Protein AF-A0A644V7U3-F1 (afdb_monomer_lite)

Organism: NCBI:txid1076179

Secondary structure (DSSP, 8-state):
---------PPPGGGS-HHHHHHHHHHTT--HHHHHHHSTTTS-HHHHHHHHHHTTSTTSHHHHHHHHHHHHHHHHHHHHHHHHHHHS-SSHHHHHTTSSSHHHHHHHHHHHHHHH------

Structure (mmCIF, N/CA/C/O backbone):
data_AF-A0A644V7U3-F1
#
_entry.id   AF-A0A644V7U3-F1
#
loop_
_atom_site.group_PDB
_atom_site.id
_atom_site.type_symbol
_atom_site.label_atom_id
_atom_site.label_alt_id
_atom_site.label_comp_id
_atom_site.label_asym_id
_atom_site.label_entity_id
_atom_site.label_seq_id
_atom_site.pdbx_PDB_ins_code
_atom_site.Cartn_x
_atom_site.Cartn_y
_atom_site.Cartn_z
_atom_site.occupancy
_atom_site.B_iso_or_equiv
_atom_site.auth_seq_id
_atom_site.auth_comp_id
_atom_site.auth_asym_id
_atom_site.auth_atom_id
_atom_site.pdbx_PDB_model_num
ATOM 1 N N . MET A 1 1 ? 19.264 -26.602 -20.332 1.00 36.19 1 MET A N 1
ATOM 2 C CA . MET A 1 1 ? 19.501 -25.534 -19.342 1.00 36.19 1 MET A CA 1
ATOM 3 C C . MET A 1 1 ? 18.126 -25.050 -18.925 1.00 36.19 1 MET A C 1
ATOM 5 O O . MET A 1 1 ? 17.509 -24.279 -19.646 1.00 36.19 1 MET A O 1
ATOM 9 N N . GLU A 1 2 ? 17.575 -25.664 -17.883 1.00 31.94 2 GLU A N 1
ATOM 10 C CA . GLU A 1 2 ? 16.224 -25.365 -17.409 1.00 31.94 2 GLU A CA 1
ATOM 11 C C . GLU A 1 2 ? 16.268 -24.045 -16.646 1.00 31.94 2 GLU A C 1
ATOM 13 O O . GLU A 1 2 ? 16.976 -23.911 -15.649 1.00 31.94 2 GLU A O 1
ATOM 18 N N . ILE A 1 3 ? 15.554 -23.046 -17.159 1.00 37.81 3 ILE A N 1
ATOM 19 C CA . ILE A 1 3 ? 15.344 -21.784 -16.461 1.00 37.81 3 ILE A CA 1
ATOM 20 C C . ILE A 1 3 ? 14.361 -22.105 -15.337 1.00 37.81 3 ILE A C 1
ATOM 22 O O . ILE A 1 3 ? 13.157 -22.217 -15.568 1.00 37.81 3 ILE A O 1
ATOM 26 N N . GLN A 1 4 ? 14.889 -22.320 -14.133 1.00 34.06 4 GLN A N 1
ATOM 27 C CA . GLN A 1 4 ? 14.091 -22.381 -12.918 1.00 34.06 4 GLN A CA 1
ATOM 28 C C . GLN A 1 4 ? 13.365 -21.041 -12.792 1.00 34.06 4 GLN A C 1
ATOM 30 O O . GLN A 1 4 ? 13.962 -20.028 -12.434 1.00 34.06 4 GLN A O 1
ATOM 35 N N . LYS A 1 5 ? 12.073 -21.022 -13.137 1.00 37.03 5 LYS A N 1
ATOM 36 C CA . LYS A 1 5 ? 11.163 -19.981 -12.668 1.00 37.03 5 LYS A CA 1
ATOM 37 C C . LYS A 1 5 ? 11.139 -20.119 -11.153 1.00 37.03 5 LYS A C 1
ATOM 39 O O . LYS A 1 5 ? 10.459 -20.993 -10.621 1.00 37.03 5 LYS A O 1
ATOM 44 N N . THR A 1 6 ? 11.913 -19.291 -10.466 1.00 35.09 6 THR A N 1
ATOM 45 C CA . THR A 1 6 ? 11.686 -18.988 -9.060 1.00 35.09 6 THR A CA 1
ATOM 46 C C . THR A 1 6 ? 10.309 -18.340 -8.980 1.00 35.09 6 THR A C 1
ATOM 48 O O . THR A 1 6 ? 10.169 -17.126 -9.084 1.00 35.09 6 THR A O 1
ATOM 51 N N . ASN A 1 7 ? 9.269 -19.170 -8.872 1.00 41.28 7 ASN A N 1
ATOM 52 C CA . ASN A 1 7 ? 8.024 -18.768 -8.242 1.00 41.28 7 ASN A CA 1
ATOM 53 C C . ASN A 1 7 ? 8.402 -18.484 -6.788 1.00 41.28 7 ASN A C 1
ATOM 55 O O . ASN A 1 7 ? 8.321 -19.370 -5.939 1.00 41.28 7 ASN A O 1
ATOM 59 N N . GLU A 1 8 ? 8.915 -17.282 -6.523 1.00 41.81 8 GLU A N 1
ATOM 60 C CA . GLU A 1 8 ? 8.894 -16.733 -5.177 1.00 41.81 8 GLU A CA 1
ATOM 61 C C . GLU A 1 8 ? 7.437 -16.834 -4.736 1.00 41.81 8 GLU A C 1
ATOM 63 O O . GLU A 1 8 ? 6.549 -16.264 -5.372 1.00 41.81 8 GLU A O 1
ATOM 68 N N . ALA A 1 9 ? 7.181 -17.699 -3.754 1.00 43.56 9 ALA A N 1
ATOM 69 C CA . ALA A 1 9 ? 5.849 -17.924 -3.231 1.00 43.56 9 ALA A CA 1
ATOM 70 C C . ALA A 1 9 ? 5.335 -16.571 -2.743 1.00 43.56 9 ALA A C 1
ATOM 72 O O . ALA A 1 9 ? 5.819 -16.040 -1.745 1.00 43.56 9 ALA A O 1
ATOM 73 N N . VAL A 1 10 ? 4.417 -15.980 -3.508 1.00 50.22 10 VAL A N 1
ATOM 74 C CA . VAL A 1 10 ? 3.772 -14.728 -3.130 1.00 50.22 10 VAL A CA 1
ATOM 75 C C . VAL A 1 10 ? 3.080 -15.010 -1.797 1.00 50.22 10 VAL A C 1
ATOM 77 O O . VAL A 1 10 ? 2.297 -15.963 -1.740 1.00 50.22 10 VAL A O 1
ATOM 80 N N . PRO A 1 11 ? 3.393 -14.259 -0.726 1.00 53.59 11 PRO A N 1
ATOM 81 C CA . PRO A 1 11 ? 2.816 -14.516 0.582 1.00 53.59 11 PRO A CA 1
ATOM 82 C C . PRO A 1 11 ? 1.296 -14.496 0.469 1.00 53.59 11 PRO A C 1
ATOM 84 O O . PRO A 1 11 ? 0.721 -13.584 -0.134 1.00 53.59 11 PRO A O 1
ATOM 87 N N . ASN A 1 12 ? 0.641 -15.516 1.018 1.00 67.75 12 ASN A N 1
ATOM 88 C CA . ASN A 1 12 ? -0.808 -15.520 1.082 1.00 67.75 12 ASN A CA 1
ATOM 89 C C . ASN A 1 12 ? -1.229 -14.323 1.934 1.00 67.75 12 ASN A C 1
ATOM 91 O O . ASN A 1 12 ? -0.748 -14.167 3.056 1.00 67.75 12 ASN A O 1
ATOM 95 N N . ILE A 1 13 ? -2.134 -13.487 1.422 1.00 70.88 13 ILE A N 1
ATOM 96 C CA . ILE A 1 13 ? -2.617 -12.302 2.137 1.00 70.88 13 ILE A CA 1
ATOM 97 C C . ILE A 1 13 ? -3.017 -12.671 3.556 1.00 70.88 13 ILE A C 1
ATOM 99 O O . ILE A 1 13 ? -2.668 -11.927 4.462 1.00 70.88 13 ILE A O 1
ATOM 103 N N . SER A 1 14 ? -3.658 -13.829 3.782 1.00 74.88 14 SER A N 1
ATOM 104 C CA . SER A 1 14 ? -4.068 -14.306 5.114 1.00 74.88 14 SER A CA 1
ATOM 105 C C . SER A 1 14 ? -2.942 -14.423 6.146 1.00 74.88 14 SER A C 1
ATOM 107 O O . SER A 1 14 ? -3.232 -14.421 7.336 1.00 74.88 14 SER A O 1
ATOM 109 N N . GLU A 1 15 ? -1.692 -14.531 5.707 1.00 84.19 15 GLU A N 1
ATOM 110 C CA . GLU A 1 15 ? -0.500 -14.661 6.553 1.00 84.19 15 GLU A CA 1
ATOM 111 C C . GLU A 1 15 ? 0.228 -13.323 6.748 1.00 84.19 15 GLU A C 1
ATOM 113 O O . GLU A 1 15 ? 1.044 -13.193 7.656 1.0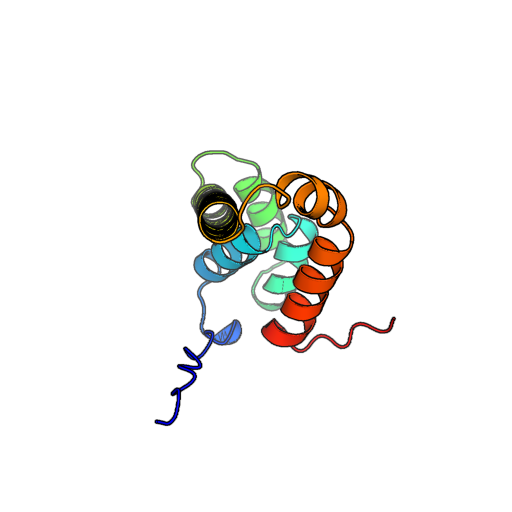0 84.19 15 GLU A O 1
ATOM 118 N N . MET A 1 16 ? -0.093 -12.321 5.925 1.00 87.88 16 MET A N 1
ATOM 119 C CA . MET A 1 16 ? 0.474 -10.978 5.994 1.00 87.88 16 MET A CA 1
ATOM 120 C C . MET A 1 16 ? -0.223 -10.144 7.068 1.00 87.88 16 MET A C 1
ATOM 122 O O . MET A 1 16 ? -1.454 -10.163 7.203 1.00 87.88 16 MET A O 1
ATOM 126 N N . THR A 1 17 ? 0.561 -9.343 7.779 1.00 93.88 17 THR A N 1
ATOM 127 C CA . THR A 1 17 ? 0.055 -8.272 8.638 1.00 93.88 17 THR A CA 1
ATOM 128 C C . THR A 1 17 ? -0.668 -7.210 7.812 1.00 93.88 17 THR A C 1
ATOM 130 O O . THR A 1 17 ? -0.442 -7.062 6.610 1.00 93.88 17 THR A O 1
ATOM 133 N N . ASP A 1 18 ? -1.533 -6.426 8.451 1.00 94.38 18 ASP A N 1
ATOM 134 C CA . ASP A 1 18 ? -2.298 -5.402 7.735 1.00 94.38 18 ASP A CA 1
ATOM 135 C C . ASP A 1 18 ? -1.390 -4.340 7.091 1.00 94.38 18 ASP A C 1
ATOM 137 O O . ASP A 1 18 ? -1.684 -3.887 5.988 1.00 94.38 18 ASP A O 1
ATOM 141 N N . LEU A 1 19 ? -0.246 -4.008 7.705 1.00 96.50 19 LEU A N 1
ATOM 142 C CA . LEU A 1 19 ? 0.742 -3.089 7.123 1.00 96.50 19 LEU A CA 1
ATOM 143 C C . LEU A 1 19 ? 1.418 -3.662 5.872 1.00 96.50 19 LEU A C 1
ATOM 145 O O . LEU A 1 19 ? 1.561 -2.948 4.884 1.00 96.50 19 LEU A O 1
ATOM 149 N N . GLU A 1 20 ? 1.777 -4.945 5.873 1.00 94.69 20 GLU A N 1
ATOM 150 C CA . GLU A 1 20 ? 2.346 -5.599 4.686 1.00 94.69 20 GLU A CA 1
ATOM 151 C C . GLU A 1 20 ? 1.319 -5.665 3.547 1.00 94.69 20 GLU A C 1
ATOM 153 O O . GLU A 1 20 ? 1.658 -5.465 2.378 1.00 94.69 20 GLU A O 1
ATOM 158 N N . VAL A 1 21 ? 0.041 -5.899 3.874 1.00 93.50 21 VAL A N 1
ATOM 159 C CA . VAL A 1 21 ? -1.049 -5.841 2.889 1.00 93.50 21 VAL A CA 1
ATOM 160 C C . VAL A 1 21 ? -1.194 -4.426 2.326 1.00 93.50 21 VAL A C 1
ATOM 162 O O . VAL A 1 21 ? -1.366 -4.268 1.117 1.00 93.50 21 VAL A O 1
ATOM 165 N N . ILE A 1 22 ? -1.104 -3.395 3.169 1.00 96.56 22 ILE A N 1
ATO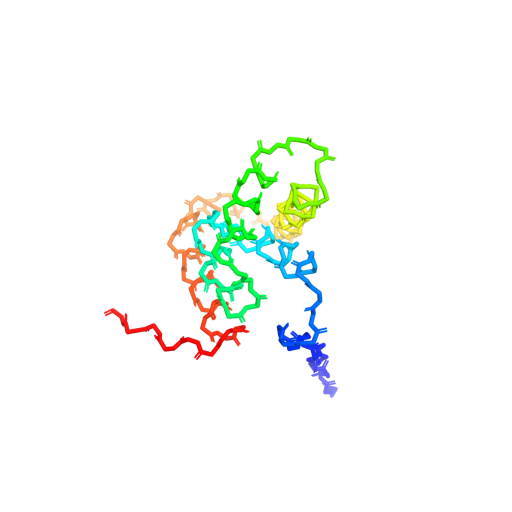M 166 C CA . ILE A 1 22 ? -1.173 -1.990 2.751 1.00 96.56 22 ILE A CA 1
ATOM 167 C C . ILE A 1 22 ? 0.012 -1.618 1.846 1.00 96.56 22 ILE A C 1
ATOM 169 O O . ILE A 1 22 ? -0.208 -0.994 0.808 1.00 96.56 22 ILE A O 1
ATOM 173 N N . GLU A 1 23 ? 1.238 -2.047 2.162 1.00 96.00 23 GLU A N 1
ATOM 174 C CA . GLU A 1 23 ? 2.404 -1.841 1.287 1.00 96.00 23 GLU A CA 1
ATOM 175 C C . GLU A 1 23 ? 2.202 -2.521 -0.074 1.00 96.00 23 GLU A C 1
ATOM 177 O O . GLU A 1 23 ? 2.393 -1.904 -1.127 1.00 96.00 23 GLU A O 1
ATOM 182 N N . ALA A 1 24 ? 1.740 -3.776 -0.081 1.00 91.06 24 ALA A N 1
ATOM 183 C CA . ALA A 1 24 ? 1.428 -4.491 -1.316 1.00 91.06 24 ALA A CA 1
ATOM 184 C C . ALA A 1 24 ? 0.335 -3.779 -2.136 1.00 91.06 24 ALA A C 1
ATOM 186 O O . ALA A 1 24 ? 0.424 -3.717 -3.365 1.00 91.06 24 ALA A O 1
ATOM 187 N N . CYS A 1 25 ? -0.665 -3.195 -1.472 1.00 93.69 25 CYS A N 1
ATOM 188 C CA . CYS A 1 25 ? -1.679 -2.361 -2.115 1.00 93.69 25 CYS A CA 1
ATOM 189 C C . CYS A 1 25 ? -1.087 -1.077 -2.710 1.00 93.69 25 CYS A C 1
ATOM 191 O O . CYS A 1 25 ? -1.488 -0.687 -3.806 1.00 93.69 25 CYS A O 1
ATOM 193 N N . GLY A 1 26 ? -0.117 -0.456 -2.031 1.00 94.31 26 GLY A N 1
ATOM 194 C CA . GLY A 1 26 ? 0.653 0.680 -2.541 1.00 94.31 26 GLY A CA 1
ATOM 195 C C . GLY A 1 26 ? 1.371 0.343 -3.844 1.00 94.31 26 GLY A C 1
ATOM 196 O O . GLY A 1 26 ? 1.209 1.047 -4.842 1.00 94.31 26 GLY A O 1
ATOM 197 N N . ARG A 1 27 ? 2.059 -0.807 -3.889 1.00 92.38 27 ARG A N 1
ATOM 198 C CA . ARG A 1 27 ? 2.726 -1.301 -5.111 1.00 92.38 27 ARG A CA 1
ATOM 199 C C . ARG A 1 27 ? 1.758 -1.498 -6.278 1.00 92.38 27 ARG A C 1
ATOM 201 O O . ARG A 1 27 ? 2.115 -1.280 -7.433 1.00 92.38 27 ARG A O 1
ATOM 208 N N . LEU A 1 28 ? 0.530 -1.918 -5.981 1.00 88.31 28 LEU A N 1
ATOM 209 C CA . LEU A 1 28 ? -0.531 -2.129 -6.969 1.00 88.31 28 LEU A CA 1
ATOM 210 C C . LEU A 1 28 ? -1.377 -0.875 -7.239 1.00 88.31 28 LEU A C 1
ATOM 212 O O . LEU A 1 28 ? -2.284 -0.925 -8.070 1.00 88.31 28 LEU A O 1
ATOM 216 N N . LYS A 1 29 ? -1.077 0.243 -6.567 1.00 90.88 29 LYS A N 1
ATOM 217 C CA . LYS A 1 29 ? -1.776 1.531 -6.682 1.00 90.88 29 LYS A CA 1
ATOM 218 C C . LYS A 1 29 ? -3.277 1.438 -6.403 1.00 90.88 29 LYS A C 1
ATOM 220 O O . LYS A 1 29 ? -4.088 2.071 -7.081 1.00 90.88 29 LYS A O 1
ATOM 225 N N . PHE A 1 30 ? -3.658 0.625 -5.422 1.00 91.12 30 PHE A N 1
ATOM 226 C CA . PHE A 1 30 ? -5.057 0.509 -5.018 1.00 91.12 30 PHE A CA 1
ATOM 227 C C . PHE A 1 30 ? -5.546 1.789 -4.350 1.00 91.12 30 PHE A C 1
ATOM 229 O O . PHE A 1 30 ? -4.859 2.407 -3.544 1.00 91.12 30 PHE A O 1
ATOM 236 N N . SER A 1 31 ? -6.795 2.146 -4.626 1.00 94.12 31 SER A N 1
ATOM 237 C CA . SER A 1 31 ? -7.491 3.197 -3.889 1.00 94.12 31 SER A CA 1
ATOM 238 C C . SER A 1 31 ? -7.731 2.796 -2.430 1.00 94.12 31 SER A C 1
ATOM 240 O O . SER A 1 31 ? -7.890 1.617 -2.109 1.00 94.12 31 SER A O 1
ATOM 242 N N . ILE A 1 32 ? -7.886 3.787 -1.547 1.00 93.62 32 ILE A N 1
ATOM 243 C CA . ILE A 1 32 ? -8.238 3.567 -0.131 1.00 93.62 32 ILE A CA 1
ATOM 244 C C . ILE A 1 32 ? -9.485 2.676 0.008 1.00 93.62 32 ILE A C 1
ATOM 246 O O . ILE A 1 32 ? -9.526 1.791 0.859 1.00 93.62 32 ILE A O 1
ATOM 250 N N . SER A 1 33 ? -10.490 2.855 -0.855 1.00 92.31 33 SER A N 1
ATOM 251 C CA . SER A 1 33 ? -11.700 2.024 -0.856 1.00 92.31 33 SER A CA 1
ATOM 252 C C . SER A 1 33 ? -11.404 0.551 -1.147 1.00 92.31 33 SER A C 1
ATOM 254 O O . SER A 1 33 ? -11.978 -0.320 -0.495 1.00 92.31 33 SER A O 1
ATOM 256 N N . GLN A 1 34 ? -10.497 0.262 -2.085 1.00 92.75 34 GLN A N 1
ATOM 257 C CA . GLN A 1 34 ? -10.066 -1.106 -2.393 1.00 92.75 34 GLN A CA 1
ATOM 258 C C . GLN A 1 34 ? -9.279 -1.720 -1.229 1.00 92.75 34 GLN A C 1
ATOM 260 O O . GLN A 1 34 ? -9.529 -2.870 -0.880 1.00 92.75 34 GLN A O 1
ATOM 265 N N . ILE A 1 35 ? -8.408 -0.945 -0.574 1.00 93.75 35 ILE A N 1
ATOM 266 C CA . ILE A 1 35 ? -7.652 -1.389 0.610 1.00 93.75 35 ILE A CA 1
ATOM 267 C C . ILE A 1 35 ? -8.608 -1.779 1.745 1.00 93.75 35 ILE A C 1
ATOM 269 O O . ILE A 1 35 ? -8.518 -2.872 2.305 1.00 93.75 35 ILE A O 1
ATOM 273 N N . VAL A 1 36 ? -9.591 -0.926 2.046 1.00 92.88 36 VAL A N 1
ATOM 274 C CA . VAL A 1 36 ? -10.604 -1.205 3.079 1.00 92.88 36 VAL A CA 1
ATOM 275 C C . VAL A 1 36 ? -11.457 -2.421 2.710 1.00 92.88 36 VAL A C 1
ATOM 277 O O . VAL A 1 36 ? -11.784 -3.234 3.577 1.00 92.88 36 VAL A O 1
ATOM 280 N N . ALA A 1 37 ? -11.818 -2.572 1.432 1.00 89.94 37 ALA A N 1
ATOM 281 C CA . ALA A 1 37 ? -12.583 -3.720 0.952 1.00 89.94 37 ALA A CA 1
ATOM 282 C C . ALA A 1 37 ? -11.797 -5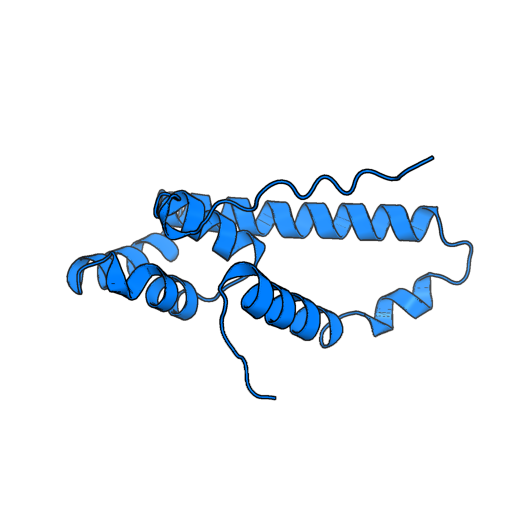.036 1.047 1.00 89.94 37 ALA A C 1
ATOM 284 O O . ALA A 1 37 ? -12.405 -6.083 1.289 1.00 89.94 37 ALA A O 1
ATOM 285 N N . LEU A 1 38 ? -10.474 -4.982 0.882 1.00 88.25 38 LEU A N 1
ATOM 286 C CA . LEU A 1 38 ? -9.573 -6.122 1.007 1.00 88.25 38 LEU A CA 1
ATOM 287 C C . LEU A 1 38 ? -9.407 -6.550 2.473 1.00 88.25 38 LEU A C 1
ATOM 289 O O . LEU A 1 38 ? -9.513 -7.731 2.794 1.00 88.25 38 LEU A O 1
ATOM 293 N N . LEU A 1 39 ? -9.253 -5.587 3.383 1.00 90.38 39 LEU A N 1
ATOM 294 C CA . LEU A 1 39 ? -9.111 -5.830 4.825 1.00 90.38 39 LEU A CA 1
ATOM 295 C C . LEU A 1 39 ? -10.460 -5.992 5.554 1.00 90.38 39 LEU A C 1
ATOM 297 O O . LEU A 1 39 ? -10.518 -6.086 6.782 1.00 90.38 39 LEU A O 1
ATOM 301 N N . ARG A 1 40 ? -11.582 -6.057 4.821 1.00 87.25 40 ARG A N 1
ATOM 302 C CA . ARG A 1 40 ? -12.935 -5.918 5.391 1.00 87.25 40 ARG A CA 1
ATOM 303 C C . ARG A 1 40 ? -13.311 -6.949 6.454 1.00 87.25 40 ARG A C 1
ATOM 305 O O . ARG A 1 40 ? -14.159 -6.640 7.289 1.00 87.25 40 ARG A O 1
ATOM 312 N N . TYR A 1 41 ? -12.736 -8.149 6.394 1.00 89.81 41 TYR A N 1
ATOM 313 C CA . TYR A 1 41 ? -13.017 -9.236 7.339 1.00 89.81 41 TYR A CA 1
ATOM 314 C C . TYR A 1 41 ? -12.060 -9.260 8.536 1.00 89.81 41 TYR A C 1
ATOM 316 O O . TYR A 1 41 ? -12.308 -9.998 9.481 1.00 89.81 41 TYR A O 1
ATOM 324 N N . ARG A 1 42 ? -10.991 -8.456 8.505 1.00 89.75 42 ARG A N 1
ATOM 325 C CA . ARG A 1 42 ? -10.006 -8.351 9.593 1.00 89.75 42 ARG A CA 1
ATOM 326 C C . ARG A 1 42 ? -10.324 -7.237 10.574 1.00 89.75 42 ARG A C 1
ATOM 328 O O . ARG A 1 42 ? -9.935 -7.298 11.730 1.00 89.75 42 ARG A O 1
ATOM 335 N N . LEU A 1 43 ? -11.029 -6.223 10.085 1.00 89.69 43 LEU A N 1
ATOM 336 C CA . LEU A 1 43 ? -11.228 -4.964 10.782 1.00 89.69 43 LEU A CA 1
ATOM 337 C C . LEU A 1 43 ? -12.673 -4.814 11.243 1.00 89.69 43 LEU A C 1
ATOM 339 O O . LEU A 1 43 ? -13.620 -5.139 10.513 1.00 89.69 43 LEU A O 1
ATOM 343 N N . THR A 1 44 ? -12.856 -4.241 12.430 1.00 94.31 44 THR A N 1
ATOM 344 C CA . THR A 1 44 ? -14.177 -3.781 12.861 1.00 94.31 44 THR A CA 1
ATOM 345 C C . THR A 1 44 ? -14.613 -2.558 12.045 1.00 94.31 44 THR A C 1
ATOM 347 O O . THR A 1 44 ? -13.847 -1.980 11.273 1.00 94.31 44 THR A O 1
ATOM 350 N N . VAL A 1 45 ? -15.871 -2.130 12.192 1.00 91.88 45 VAL A N 1
ATOM 351 C CA . VAL A 1 45 ? -16.353 -0.898 11.538 1.00 91.88 45 VAL A CA 1
ATOM 352 C C . VAL A 1 45 ? -15.553 0.327 11.995 1.00 91.88 45 VAL A C 1
ATOM 354 O O . VAL A 1 45 ? -15.231 1.185 11.176 1.00 91.88 45 VAL A O 1
ATOM 357 N N . GLN A 1 46 ? -15.202 0.397 13.281 1.00 94.38 46 GLN A N 1
ATOM 358 C CA . GLN A 1 46 ? -14.410 1.499 13.823 1.00 94.38 46 GLN A CA 1
ATOM 359 C C . GLN A 1 46 ? -12.984 1.490 13.259 1.00 94.38 46 GLN A C 1
ATOM 361 O O . GLN A 1 46 ? -12.512 2.530 12.804 1.00 94.38 46 GLN A O 1
ATOM 366 N N . ASP A 1 47 ? -12.348 0.319 13.197 1.00 94.06 47 ASP A N 1
ATOM 367 C CA . ASP A 1 47 ? -10.984 0.187 12.670 1.00 94.06 47 ASP A CA 1
ATOM 368 C C . ASP A 1 47 ? -10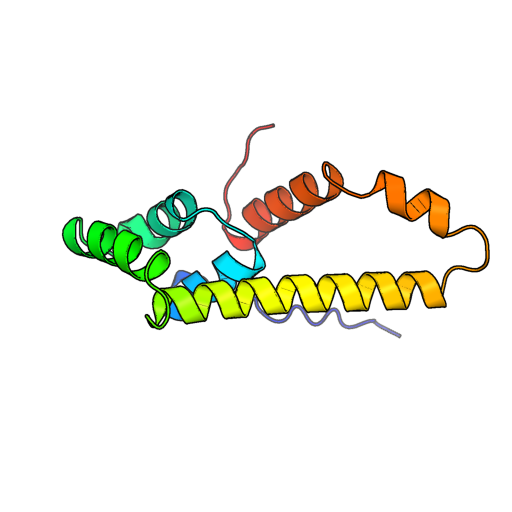.911 0.549 11.185 1.00 94.06 47 ASP A C 1
ATOM 370 O O . ASP A 1 47 ? -9.953 1.175 10.750 1.00 94.06 47 ASP A O 1
ATOM 374 N N . LYS A 1 48 ? -11.953 0.243 10.399 1.00 93.62 48 LYS A N 1
ATOM 375 C CA . LYS A 1 48 ? -12.037 0.668 8.989 1.00 93.62 48 LYS A CA 1
ATOM 376 C C . LYS A 1 48 ? -12.044 2.185 8.852 1.00 93.62 48 LYS A C 1
ATOM 378 O O . LYS A 1 48 ? -11.352 2.727 7.995 1.00 93.62 48 LYS A O 1
ATOM 383 N N . ASN A 1 49 ? -12.818 2.873 9.689 1.00 95.25 49 ASN A N 1
ATOM 384 C CA . ASN A 1 49 ? -12.858 4.333 9.674 1.00 95.25 49 ASN A CA 1
ATOM 385 C C . ASN A 1 49 ? -11.508 4.922 10.092 1.00 95.25 49 ASN A C 1
ATOM 387 O O . ASN A 1 49 ? -11.038 5.869 9.462 1.00 95.25 49 ASN A O 1
ATOM 391 N N . GLN A 1 50 ? -10.864 4.332 11.102 1.00 96.81 50 GLN A N 1
ATOM 392 C CA . GLN A 1 50 ? -9.540 4.761 11.538 1.00 96.81 50 GLN A CA 1
ATOM 393 C C . GLN A 1 50 ? -8.480 4.519 10.459 1.00 96.81 50 GLN A C 1
ATOM 395 O O . GLN A 1 50 ? -7.691 5.415 10.182 1.00 96.81 50 GLN A O 1
ATOM 400 N N . LEU A 1 51 ? -8.517 3.374 9.776 1.00 96.56 51 LEU A N 1
ATOM 401 C CA . LEU A 1 51 ? -7.632 3.066 8.654 1.00 96.56 51 LEU A CA 1
ATOM 402 C C . LEU A 1 51 ? -7.757 4.105 7.530 1.00 96.56 51 LEU A C 1
ATOM 404 O O . LEU A 1 51 ? -6.749 4.567 7.003 1.00 96.56 51 LEU A O 1
ATOM 408 N N . ILE A 1 52 ? -8.981 4.519 7.182 1.00 97.19 52 ILE A N 1
ATOM 409 C CA . ILE A 1 52 ? -9.208 5.566 6.169 1.00 97.19 52 ILE A CA 1
ATOM 410 C C . ILE A 1 52 ? -8.565 6.893 6.588 1.00 97.19 52 ILE A C 1
ATOM 412 O O . ILE A 1 52 ? -8.035 7.607 5.736 1.00 97.19 52 ILE A O 1
ATOM 416 N N . ILE A 1 53 ? -8.639 7.242 7.875 1.00 97.81 53 ILE A N 1
ATOM 417 C CA . ILE A 1 53 ? -8.007 8.449 8.419 1.00 97.81 53 ILE A CA 1
ATOM 418 C C . ILE A 1 53 ?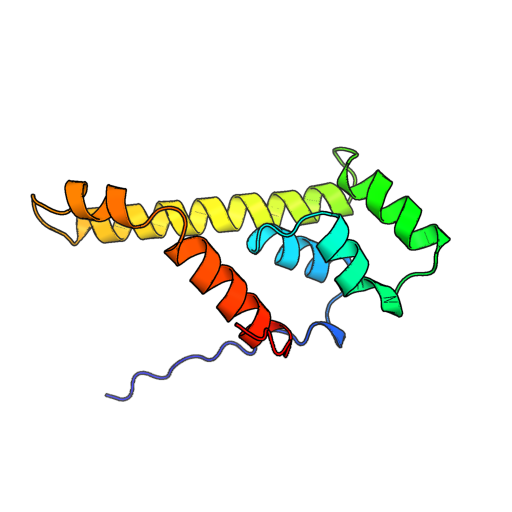 -6.485 8.310 8.357 1.00 97.81 53 ILE A C 1
ATOM 420 O O . ILE A 1 53 ? -5.817 9.218 7.859 1.00 97.81 53 ILE A O 1
ATOM 424 N N . ASN A 1 54 ? -5.945 7.175 8.801 1.00 98.12 54 ASN A N 1
ATOM 425 C CA . ASN A 1 54 ? -4.508 6.927 8.846 1.00 98.12 54 ASN A CA 1
ATOM 426 C C . ASN A 1 54 ? -3.902 6.976 7.436 1.00 98.12 54 ASN A C 1
ATOM 428 O O . ASN A 1 54 ? -3.009 7.777 7.197 1.00 98.12 54 ASN A O 1
ATOM 432 N N . LEU A 1 55 ? -4.485 6.284 6.451 1.00 97.69 55 LEU A N 1
ATOM 433 C CA . LEU A 1 55 ? -4.028 6.304 5.049 1.00 97.69 55 LEU A CA 1
ATOM 434 C C . LEU A 1 55 ? -4.033 7.696 4.390 1.00 97.69 55 LEU A C 1
ATOM 436 O O . LEU A 1 55 ? -3.435 7.874 3.335 1.00 97.69 55 LEU A O 1
ATOM 440 N N . LYS A 1 56 ? -4.721 8.685 4.972 1.00 97.12 56 LYS A N 1
ATOM 441 C CA . LYS A 1 56 ? -4.725 10.082 4.502 1.00 97.12 56 LYS A CA 1
ATOM 442 C C . LYS A 1 56 ? -3.851 11.008 5.341 1.00 97.12 56 LYS A C 1
ATOM 444 O O . LYS A 1 56 ? -3.702 12.175 4.988 1.00 97.12 56 LYS A O 1
ATOM 449 N N . THR A 1 57 ? -3.331 10.520 6.461 1.00 97.50 57 THR A N 1
ATOM 450 C CA . THR A 1 57 ? -2.569 11.306 7.424 1.00 97.50 57 THR A CA 1
ATOM 451 C C . THR A 1 57 ? -1.089 10.962 7.273 1.00 97.50 57 THR A C 1
ATOM 453 O O . THR A 1 57 ? -0.700 9.838 7.607 1.00 97.50 57 THR A O 1
ATOM 456 N N . PRO A 1 58 ? -0.255 11.906 6.794 1.00 96.94 58 PRO A N 1
ATOM 457 C CA . PRO A 1 58 ? 1.182 11.695 6.676 1.00 96.94 58 PRO A CA 1
ATOM 458 C C . PRO A 1 58 ? 1.818 11.249 7.993 1.00 96.94 58 PRO A C 1
ATOM 460 O O . PRO A 1 58 ? 1.344 11.615 9.072 1.00 96.94 58 PRO A O 1
ATOM 463 N N . CYS A 1 59 ? 2.909 10.489 7.898 1.00 94.12 59 CYS A N 1
ATOM 464 C CA . CYS A 1 59 ? 3.667 9.959 9.033 1.00 94.12 59 CYS A CA 1
ATOM 465 C C . CYS A 1 59 ? 2.917 8.944 9.918 1.00 94.12 59 CYS A C 1
ATOM 467 O O . CYS A 1 59 ? 3.426 8.571 10.978 1.00 94.12 59 CYS A O 1
ATOM 469 N N . THR A 1 60 ? 1.724 8.484 9.528 1.00 98.06 60 THR A N 1
ATOM 470 C CA . THR A 1 60 ? 1.119 7.290 10.140 1.00 98.06 60 THR A CA 1
ATOM 471 C C . THR A 1 60 ? 1.724 6.027 9.536 1.00 98.06 60 THR A C 1
ATOM 473 O O . THR A 1 60 ? 2.189 6.039 8.397 1.00 98.06 60 THR A O 1
ATOM 476 N N . ALA A 1 61 ? 1.712 4.919 10.279 1.00 98.12 61 ALA A N 1
ATOM 477 C CA . ALA A 1 61 ? 2.309 3.669 9.811 1.00 98.12 61 ALA A CA 1
ATOM 478 C C . ALA A 1 61 ? 1.657 3.169 8.509 1.00 98.12 61 ALA A C 1
ATOM 480 O O . ALA A 1 61 ? 2.343 2.694 7.610 1.00 98.12 61 ALA A O 1
ATOM 481 N N . GLU A 1 62 ? 0.339 3.317 8.389 1.00 98.12 62 GLU A N 1
ATOM 482 C CA . GLU A 1 62 ? -0.437 2.909 7.222 1.00 98.12 62 GLU A CA 1
ATOM 483 C C . GLU A 1 62 ? -0.154 3.794 6.007 1.00 98.12 62 GLU A C 1
ATOM 485 O O . GLU A 1 62 ? -0.024 3.280 4.897 1.00 98.12 62 GLU A O 1
ATOM 490 N N . TYR A 1 63 ? -0.019 5.109 6.208 1.00 98.31 63 TYR A N 1
ATOM 491 C CA . TYR A 1 63 ? 0.397 6.026 5.148 1.00 98.31 63 TYR A CA 1
ATOM 492 C C . TYR A 1 63 ? 1.800 5.680 4.637 1.00 98.31 63 TYR A C 1
ATOM 494 O O . TYR A 1 63 ? 1.988 5.492 3.438 1.00 98.31 63 TYR A O 1
ATOM 502 N N . GLU A 1 64 ? 2.774 5.536 5.542 1.00 98.31 64 GLU A N 1
ATOM 503 C CA . GLU A 1 64 ? 4.166 5.242 5.179 1.00 98.31 64 GLU A CA 1
ATOM 504 C C . GLU A 1 64 ? 4.299 3.887 4.475 1.00 98.31 64 GLU A C 1
ATOM 506 O O . GLU A 1 64 ? 5.030 3.774 3.490 1.00 98.31 64 GLU A O 1
ATOM 511 N N . ALA A 1 65 ? 3.563 2.865 4.926 1.00 98.06 65 ALA A N 1
ATOM 512 C CA . ALA A 1 65 ? 3.531 1.562 4.266 1.00 98.06 65 ALA A CA 1
ATOM 513 C C . ALA A 1 65 ? 2.999 1.676 2.828 1.00 98.06 65 ALA A C 1
ATOM 515 O O . ALA A 1 65 ? 3.623 1.172 1.892 1.00 98.06 65 ALA A O 1
ATOM 516 N N . TYR A 1 66 ? 1.880 2.381 2.632 1.00 97.94 66 TYR A N 1
ATOM 517 C CA . TYR A 1 66 ? 1.297 2.576 1.305 1.00 97.94 66 TYR A CA 1
ATOM 518 C C . TYR A 1 66 ? 2.252 3.336 0.371 1.00 97.94 66 TYR A C 1
ATOM 520 O O . TYR A 1 66 ? 2.534 2.870 -0.736 1.00 97.94 66 TYR A O 1
ATOM 528 N N . GLU A 1 67 ? 2.790 4.471 0.821 1.00 97.50 67 GLU A N 1
ATOM 529 C CA . GLU A 1 67 ? 3.694 5.303 0.019 1.00 97.50 67 GLU A CA 1
ATOM 530 C C . GLU A 1 67 ? 5.008 4.581 -0.298 1.00 97.50 67 GLU A C 1
ATOM 532 O O . GLU A 1 67 ? 5.502 4.665 -1.423 1.00 97.50 67 GLU A O 1
ATOM 537 N N . THR A 1 68 ? 5.542 3.797 0.644 1.00 96.38 68 THR A N 1
ATOM 538 C CA . THR A 1 68 ? 6.728 2.959 0.411 1.00 96.38 68 THR A CA 1
ATOM 539 C C . THR A 1 68 ? 6.492 2.001 -0.753 1.00 96.38 68 THR A C 1
ATOM 541 O O . THR A 1 68 ? 7.291 1.961 -1.693 1.00 96.38 68 THR A O 1
ATOM 544 N N . GLY A 1 69 ? 5.371 1.274 -0.736 1.00 93.44 69 GLY A N 1
ATOM 545 C CA . GLY A 1 69 ? 5.010 0.373 -1.826 1.00 93.44 69 GLY A CA 1
ATOM 546 C C . GLY A 1 69 ? 4.801 1.111 -3.151 1.00 93.44 69 GLY A C 1
ATOM 547 O O . GLY A 1 69 ? 5.276 0.665 -4.198 1.00 93.44 69 GLY A O 1
ATOM 548 N N . TYR A 1 70 ? 4.137 2.267 -3.117 1.00 93.19 70 TYR A N 1
ATOM 549 C CA . TYR A 1 70 ? 3.887 3.085 -4.302 1.00 93.19 70 TYR A CA 1
ATOM 550 C C . TYR A 1 70 ? 5.193 3.544 -4.973 1.00 93.19 70 TYR A C 1
ATOM 552 O O . TYR A 1 70 ? 5.383 3.355 -6.178 1.00 93.19 70 TYR A O 1
ATOM 560 N N . VAL A 1 71 ? 6.123 4.096 -4.188 1.00 92.94 71 VAL A N 1
ATOM 561 C CA . VAL A 1 71 ? 7.424 4.583 -4.670 1.00 92.94 71 VAL A CA 1
ATOM 562 C C . VAL A 1 71 ? 8.283 3.439 -5.205 1.00 92.94 71 VAL A C 1
ATOM 564 O O . VAL A 1 71 ? 8.916 3.589 -6.251 1.00 92.94 71 VAL A O 1
ATOM 567 N N . GLN A 1 72 ? 8.292 2.283 -4.535 1.00 89.62 72 GLN A N 1
ATOM 568 C CA . GLN A 1 72 ? 9.021 1.106 -5.012 1.00 89.62 72 GLN A CA 1
ATOM 569 C C . GLN A 1 72 ? 8.517 0.640 -6.381 1.00 89.62 72 GLN A C 1
ATOM 571 O O . GLN A 1 72 ? 9.330 0.404 -7.274 1.00 89.62 72 GLN A O 1
ATOM 576 N N . ALA A 1 73 ? 7.198 0.574 -6.581 1.00 83.25 73 ALA A N 1
ATOM 577 C CA . ALA A 1 73 ? 6.625 0.193 -7.870 1.00 83.25 73 ALA A CA 1
ATOM 578 C C . ALA A 1 73 ? 6.974 1.192 -8.986 1.00 83.25 73 ALA A C 1
ATOM 580 O O . ALA A 1 73 ? 7.306 0.786 -10.103 1.00 83.25 73 ALA A O 1
ATOM 581 N N . ASP A 1 74 ? 6.953 2.497 -8.695 1.00 85.75 74 ASP A N 1
ATOM 582 C CA . ASP A 1 74 ? 7.366 3.514 -9.667 1.00 85.75 74 ASP A CA 1
ATOM 583 C C . ASP A 1 74 ? 8.857 3.412 -10.007 1.00 85.75 74 ASP A C 1
ATOM 585 O O . ASP A 1 74 ? 9.231 3.499 -11.181 1.00 85.75 74 ASP A O 1
ATOM 589 N N . PHE A 1 75 ? 9.709 3.156 -9.015 1.00 82.75 75 PHE A N 1
ATOM 590 C CA . PHE A 1 75 ? 11.135 2.944 -9.239 1.00 82.75 75 PHE A CA 1
ATOM 591 C C . PHE A 1 75 ? 11.411 1.686 -10.077 1.00 82.75 75 PHE A C 1
ATOM 593 O O . PHE A 1 75 ? 12.184 1.735 -11.036 1.00 82.75 75 PHE A O 1
ATOM 600 N N . GLU A 1 76 ? 10.763 0.562 -9.761 1.00 82.50 76 GLU A N 1
ATOM 601 C CA . GLU A 1 76 ? 10.877 -0.695 -10.513 1.00 82.50 76 GLU A CA 1
ATOM 602 C C . GLU A 1 76 ? 10.437 -0.524 -11.971 1.00 82.50 76 GLU A C 1
ATOM 604 O O . GLU A 1 76 ? 11.102 -1.019 -12.892 1.00 82.50 76 GLU A O 1
ATOM 609 N N . LEU A 1 77 ? 9.363 0.236 -12.202 1.00 79.25 77 LEU A N 1
ATOM 610 C CA . LEU A 1 77 ? 8.916 0.568 -13.546 1.00 79.25 77 LEU A CA 1
ATOM 611 C C . LEU A 1 77 ? 9.944 1.433 -14.281 1.00 79.25 77 LEU A C 1
ATOM 613 O O . LEU A 1 77 ? 10.318 1.099 -15.404 1.00 79.25 77 LEU A O 1
ATOM 617 N N . GLN A 1 78 ? 10.425 2.518 -13.669 1.00 74.56 78 GLN A N 1
ATOM 618 C CA . GLN A 1 78 ? 11.427 3.392 -14.289 1.00 74.56 78 GLN A CA 1
ATOM 619 C C . GLN A 1 78 ? 12.706 2.628 -14.635 1.00 74.56 78 GLN A C 1
ATOM 621 O O . GLN A 1 78 ? 13.238 2.768 -15.737 1.00 74.56 78 GLN A O 1
ATOM 626 N N . ARG A 1 79 ? 13.167 1.762 -13.729 1.00 75.88 79 ARG A N 1
ATOM 627 C CA . ARG A 1 79 ? 14.313 0.880 -13.961 1.00 75.88 79 ARG A CA 1
ATOM 628 C C . ARG A 1 79 ? 14.069 -0.059 -15.142 1.00 75.88 79 ARG A C 1
ATOM 630 O O . ARG A 1 79 ? 14.965 -0.235 -15.967 1.00 75.88 79 ARG A O 1
ATOM 637 N N . SER A 1 80 ? 12.875 -0.640 -15.240 1.00 73.81 80 SER A N 1
ATOM 638 C CA . SER A 1 80 ? 12.501 -1.546 -16.332 1.00 73.81 80 SER A CA 1
ATOM 639 C C . SER A 1 80 ? 12.436 -0.824 -17.678 1.00 73.81 80 SER A C 1
ATOM 641 O O . SER A 1 80 ? 12.991 -1.312 -18.661 1.00 73.81 80 SER A O 1
ATOM 643 N N . LEU A 1 81 ? 11.835 0.368 -17.718 1.00 72.00 81 LEU A N 1
ATOM 644 C CA . LEU A 1 81 ? 11.789 1.217 -18.912 1.00 72.00 81 LEU A CA 1
ATOM 645 C C . LEU A 1 81 ? 13.195 1.638 -19.353 1.00 72.00 81 LEU A C 1
ATOM 647 O O . LEU A 1 81 ? 13.524 1.552 -20.535 1.00 72.00 81 LEU A O 1
ATOM 651 N N . HIS A 1 82 ? 14.053 2.030 -18.408 1.00 71.44 82 HIS A N 1
ATOM 652 C CA . HIS A 1 82 ? 15.444 2.375 -18.693 1.00 71.44 82 HIS A CA 1
ATOM 653 C C . HIS A 1 82 ? 16.222 1.177 -19.256 1.00 71.44 82 HIS A C 1
ATOM 655 O O . HIS A 1 82 ? 16.940 1.311 -20.245 1.00 71.44 82 HIS A O 1
ATOM 661 N N . ALA A 1 83 ? 16.059 -0.012 -18.668 1.00 71.19 83 ALA A N 1
ATOM 662 C CA . ALA A 1 83 ? 16.682 -1.231 -19.176 1.00 71.19 83 ALA A CA 1
ATOM 663 C C . ALA A 1 83 ? 16.228 -1.544 -20.612 1.00 71.19 83 ALA A C 1
ATOM 665 O O . ALA A 1 83 ? 17.067 -1.799 -21.474 1.00 71.19 83 ALA A O 1
ATOM 666 N N . GLN A 1 84 ? 14.925 -1.443 -20.893 1.00 68.06 84 GLN A N 1
ATOM 667 C CA . GLN A 1 84 ? 14.372 -1.664 -22.232 1.00 68.06 84 GLN A CA 1
ATOM 668 C C . GLN A 1 84 ? 14.908 -0.653 -23.255 1.00 68.06 84 GLN A C 1
ATOM 670 O O . GLN A 1 84 ? 15.330 -1.051 -24.343 1.00 68.06 84 GLN A O 1
ATOM 675 N N . ALA A 1 85 ? 14.976 0.631 -22.893 1.00 67.38 85 ALA A N 1
ATOM 676 C CA . ALA A 1 85 ? 15.526 1.685 -23.744 1.00 67.38 85 ALA A CA 1
ATOM 677 C C . ALA A 1 85 ? 17.014 1.469 -24.076 1.00 67.38 85 ALA A C 1
ATOM 679 O O . ALA A 1 85 ? 17.442 1.764 -25.189 1.00 67.38 85 ALA A O 1
ATOM 680 N N . MET A 1 86 ? 17.792 0.910 -23.143 1.00 65.44 86 MET A N 1
ATOM 681 C CA . MET A 1 86 ? 19.202 0.568 -23.370 1.00 65.44 86 MET A CA 1
ATOM 682 C C . MET A 1 86 ? 19.380 -0.678 -24.250 1.00 65.44 86 MET A C 1
ATOM 684 O O . MET A 1 86 ? 20.398 -0.805 -24.928 1.00 65.44 86 MET A O 1
ATOM 688 N N . THR A 1 87 ? 18.402 -1.591 -24.268 1.00 62.75 87 THR A N 1
ATOM 689 C CA . THR A 1 87 ? 18.424 -2.799 -25.115 1.00 62.75 87 THR A CA 1
ATOM 690 C C . THR A 1 87 ? 17.820 -2.598 -26.509 1.00 62.75 87 THR A C 1
ATOM 692 O O . THR A 1 87 ? 18.172 -3.325 -27.436 1.00 62.75 87 THR A O 1
ATOM 695 N N . GLY A 1 88 ? 16.924 -1.622 -26.686 1.00 48.66 88 GLY A N 1
ATOM 696 C CA . GLY A 1 88 ? 16.272 -1.331 -27.961 1.00 48.66 88 GLY A CA 1
ATOM 697 C C . GLY A 1 88 ? 16.978 -0.203 -28.716 1.00 48.66 88 GLY A C 1
ATOM 698 O O . GLY A 1 88 ? 16.871 0.963 -28.340 1.00 48.66 88 GLY A O 1
ATOM 699 N N . GLY A 1 89 ? 17.675 -0.520 -29.808 1.00 48.72 89 GLY A N 1
ATOM 700 C CA . GLY A 1 89 ? 18.315 0.484 -30.665 1.00 48.72 89 GLY A CA 1
ATOM 701 C C . GLY A 1 89 ? 17.320 1.414 -31.382 1.00 48.72 89 GLY A C 1
ATOM 702 O O . GLY A 1 89 ? 16.266 0.963 -31.808 1.00 48.72 89 GLY A O 1
ATOM 703 N N . LYS A 1 90 ? 17.701 2.698 -31.519 1.00 44.94 90 LYS A N 1
ATOM 704 C CA . LYS A 1 90 ? 17.223 3.848 -32.346 1.00 44.94 90 LYS A CA 1
ATOM 705 C C . LYS A 1 90 ? 15.730 4.063 -32.715 1.00 44.94 90 LYS A C 1
ATOM 707 O O . LYS A 1 90 ? 15.421 5.183 -33.104 1.00 44.94 90 LYS A O 1
ATOM 712 N N . GLY A 1 91 ? 14.820 3.098 -32.577 1.00 52.06 91 GLY A N 1
ATOM 713 C CA . GLY A 1 91 ? 13.378 3.212 -32.872 1.00 52.06 91 GLY A CA 1
ATOM 714 C C . GLY A 1 91 ? 12.454 3.029 -31.658 1.00 52.06 91 GLY A C 1
ATOM 715 O O . GLY A 1 91 ? 11.243 3.170 -31.767 1.00 52.06 91 GLY A O 1
ATOM 716 N N . SER A 1 92 ? 13.011 2.751 -30.480 1.00 49.66 92 SER A N 1
ATOM 717 C CA . SER A 1 92 ? 12.287 2.386 -29.246 1.00 49.66 92 SER A CA 1
ATOM 718 C C . SER A 1 92 ? 11.494 3.522 -28.598 1.00 49.66 92 SER A C 1
ATOM 720 O O . SER A 1 92 ? 10.812 3.302 -27.602 1.00 49.66 92 SER A O 1
ATOM 722 N N . LYS A 1 93 ? 11.605 4.743 -29.130 1.00 46.09 93 LYS A N 1
ATOM 723 C CA . LYS A 1 93 ? 10.939 5.928 -28.588 1.00 46.09 93 LYS A CA 1
ATOM 724 C C . LYS A 1 93 ? 9.449 5.973 -28.954 1.00 46.09 93 LYS A C 1
ATOM 726 O O . LYS A 1 93 ? 8.663 6.410 -28.129 1.00 46.09 93 LYS A O 1
ATOM 731 N N . ASP A 1 94 ? 9.066 5.412 -30.105 1.00 46.09 94 ASP A N 1
ATOM 732 C CA . ASP A 1 94 ? 7.672 5.402 -30.585 1.00 46.09 94 ASP A CA 1
ATOM 733 C C . ASP A 1 94 ? 6.854 4.226 -30.015 1.00 46.09 94 ASP A C 1
ATOM 735 O O . ASP A 1 94 ? 5.633 4.300 -29.912 1.00 46.09 94 ASP A O 1
ATOM 739 N N . ALA A 1 95 ? 7.514 3.147 -29.576 1.00 50.91 95 ALA A N 1
ATOM 740 C CA . ALA A 1 95 ? 6.857 2.041 -28.872 1.00 50.91 95 ALA A CA 1
ATOM 741 C C . ALA A 1 95 ? 6.473 2.408 -27.423 1.00 50.91 95 ALA A C 1
ATOM 743 O O . ALA A 1 95 ? 5.545 1.824 -26.869 1.00 50.91 95 ALA A O 1
ATOM 744 N N . LEU A 1 96 ? 7.168 3.382 -26.821 1.00 48.47 96 LEU A N 1
ATOM 745 C CA . LEU A 1 96 ? 6.933 3.855 -25.451 1.00 48.47 96 LEU A CA 1
ATOM 746 C C . LEU A 1 96 ? 5.607 4.623 -25.301 1.00 48.47 96 LEU A C 1
ATOM 748 O O . LEU A 1 96 ? 4.965 4.502 -24.260 1.00 48.47 96 LEU A O 1
ATOM 752 N N . ASP A 1 97 ? 5.166 5.349 -26.334 1.00 50.28 97 ASP A N 1
ATOM 753 C CA . ASP A 1 97 ? 3.935 6.156 -26.285 1.00 50.28 97 ASP A CA 1
ATOM 754 C C . ASP A 1 97 ? 2.646 5.315 -26.405 1.00 50.28 97 ASP A C 1
ATOM 756 O O . ASP A 1 97 ? 1.570 5.773 -26.023 1.00 50.28 97 ASP A O 1
ATOM 760 N N . GLY A 1 98 ? 2.736 4.060 -26.866 1.00 50.81 98 GLY A N 1
ATOM 761 C CA . GLY A 1 98 ? 1.589 3.150 -27.012 1.00 50.81 98 GLY A CA 1
ATOM 762 C C . GLY A 1 98 ? 1.258 2.286 -25.785 1.00 50.81 98 GLY A C 1
ATOM 763 O O . GLY A 1 98 ? 0.248 1.588 -25.792 1.00 50.81 98 GLY A O 1
ATOM 764 N N . LEU A 1 99 ? 2.087 2.307 -24.735 1.00 53.00 99 LEU A N 1
ATOM 765 C CA . LEU A 1 99 ? 2.050 1.343 -23.618 1.00 53.00 99 LEU A CA 1
ATOM 766 C C . LEU A 1 99 ? 1.267 1.814 -22.370 1.00 53.00 99 LEU A C 1
ATOM 768 O O . LEU A 1 99 ? 1.222 1.106 -21.361 1.00 53.00 99 LEU A O 1
ATOM 772 N N . ASN A 1 100 ? 0.685 3.018 -22.372 1.00 62.53 100 ASN A N 1
ATOM 773 C CA . ASN A 1 100 ? 0.646 3.789 -21.122 1.00 62.53 100 ASN A CA 1
ATOM 774 C C . ASN A 1 100 ? -0.588 3.650 -20.206 1.00 62.53 100 ASN A C 1
ATOM 776 O O . ASN A 1 100 ? -0.467 3.932 -19.016 1.00 62.53 100 ASN A O 1
ATOM 780 N N . GLU A 1 101 ? -1.742 3.163 -20.666 1.00 52.53 101 GLU A N 1
ATOM 781 C CA . GLU A 1 101 ? -2.931 3.068 -19.787 1.00 52.53 101 GLU A CA 1
ATOM 782 C C . GLU A 1 101 ? -3.659 1.730 -19.859 1.00 52.53 101 GLU A C 1
ATOM 784 O O . GLU A 1 101 ? -3.981 1.143 -18.825 1.00 52.53 101 GLU A O 1
ATOM 789 N N . GLU A 1 102 ? -3.865 1.200 -21.059 1.00 50.56 102 GLU A N 1
ATOM 790 C CA . GLU A 1 102 ? -4.675 -0.003 -21.253 1.00 50.56 102 GLU A CA 1
ATOM 791 C C . GLU A 1 102 ? -3.916 -1.278 -20.863 1.00 50.56 102 GLU A C 1
ATOM 793 O O . GLU A 1 102 ? -4.448 -2.135 -20.158 1.00 50.56 102 GLU A O 1
ATOM 798 N N . GLN A 1 103 ? -2.619 -1.345 -21.177 1.00 56.19 103 GLN A N 1
ATOM 799 C CA . GLN A 1 103 ? -1.743 -2.419 -20.703 1.00 56.19 103 GLN A CA 1
ATOM 800 C C . GLN A 1 103 ? -1.473 -2.325 -19.199 1.00 56.19 103 GLN A C 1
ATOM 802 O O . GLN A 1 103 ? -1.416 -3.356 -18.533 1.00 56.19 103 GLN A O 1
ATOM 807 N N . ARG A 1 104 ? -1.396 -1.115 -18.622 1.00 55.56 104 ARG A N 1
ATOM 808 C CA . ARG A 1 104 ? -1.357 -0.953 -17.159 1.00 55.56 104 ARG A CA 1
ATOM 809 C C . ARG A 1 104 ? -2.625 -1.496 -16.512 1.00 55.56 104 ARG A C 1
ATOM 811 O O . ARG A 1 104 ? -2.515 -2.264 -15.565 1.00 55.56 104 ARG A O 1
ATOM 818 N N . ARG A 1 105 ? -3.812 -1.154 -17.023 1.00 55.56 105 ARG A N 1
ATOM 819 C CA . ARG A 1 105 ? -5.081 -1.683 -16.493 1.00 55.56 105 ARG A CA 1
ATOM 820 C C . ARG A 1 105 ? -5.177 -3.195 -16.638 1.00 55.56 105 ARG A C 1
ATOM 822 O O . ARG A 1 105 ? -5.538 -3.850 -15.672 1.00 55.56 105 ARG A O 1
ATOM 829 N N . GLN A 1 106 ? -4.806 -3.758 -17.785 1.00 58.31 106 GLN A N 1
ATOM 830 C CA . GLN A 1 106 ? -4.823 -5.209 -17.983 1.00 58.31 106 GLN A CA 1
ATOM 831 C C . GLN A 1 106 ? -3.824 -5.932 -17.076 1.00 58.31 106 GLN A C 1
ATOM 833 O O . GLN A 1 106 ? -4.163 -6.967 -16.516 1.00 58.31 106 GLN A O 1
ATOM 838 N N . VAL A 1 107 ? -2.623 -5.387 -16.867 1.00 57.25 107 VAL A N 1
ATOM 839 C CA . VAL A 1 107 ? -1.632 -5.974 -15.952 1.00 57.25 107 VAL A CA 1
ATOM 840 C C . VAL A 1 107 ? -2.070 -5.833 -14.497 1.00 57.25 107 VAL A C 1
ATOM 842 O O . VAL A 1 107 ? -1.917 -6.786 -13.743 1.00 57.25 107 VAL A O 1
ATOM 845 N N . ILE A 1 108 ? -2.658 -4.702 -14.098 1.00 53.44 108 ILE A N 1
ATOM 846 C CA . ILE A 1 108 ? -3.182 -4.504 -12.738 1.00 53.44 108 ILE A CA 1
ATOM 847 C C . ILE A 1 108 ? -4.384 -5.420 -12.488 1.00 53.44 108 ILE A C 1
ATOM 849 O O . ILE A 1 108 ? -4.411 -6.086 -11.461 1.00 53.44 108 ILE A O 1
ATOM 853 N N . ASN A 1 109 ? -5.334 -5.521 -13.423 1.00 54.47 109 ASN A N 1
ATOM 854 C CA . ASN A 1 109 ? -6.505 -6.397 -13.304 1.00 54.47 109 ASN A CA 1
ATOM 855 C C . ASN A 1 109 ? -6.118 -7.878 -13.328 1.00 54.47 109 ASN A C 1
ATOM 857 O O . ASN A 1 109 ? -6.628 -8.663 -12.535 1.00 54.47 109 ASN A O 1
ATOM 861 N N . LYS A 1 110 ? -5.162 -8.261 -14.179 1.00 56.72 110 LYS A N 1
ATOM 862 C CA . LYS A 1 110 ? -4.639 -9.627 -14.214 1.00 56.72 110 LYS A CA 1
ATOM 863 C C . LYS A 1 110 ? -3.831 -9.955 -12.962 1.00 56.72 110 LYS A C 1
ATOM 865 O O . LYS A 1 110 ? -3.986 -11.036 -12.417 1.00 56.72 110 LYS A O 1
ATOM 870 N N . ALA A 1 111 ? -3.035 -9.014 -12.453 1.00 56.38 111 ALA A N 1
ATOM 871 C CA . ALA A 1 111 ? -2.345 -9.168 -11.176 1.00 56.38 111 ALA A CA 1
ATOM 872 C C . ALA A 1 111 ? -3.321 -9.187 -9.991 1.00 56.38 111 ALA A C 1
ATOM 874 O O . ALA A 1 111 ? -3.051 -9.864 -9.013 1.00 56.38 111 ALA A O 1
ATOM 875 N N . LEU A 1 112 ? -4.450 -8.481 -10.063 1.00 51.44 112 LEU A N 1
ATOM 876 C CA . LEU A 1 112 ? -5.547 -8.547 -9.095 1.00 51.44 112 LEU A CA 1
ATOM 877 C C . LEU A 1 112 ? -6.199 -9.936 -9.085 1.00 51.44 112 LEU A C 1
ATOM 879 O O . LEU A 1 112 ? -6.340 -10.531 -8.020 1.00 51.44 112 LEU A O 1
ATOM 883 N N . ALA A 1 113 ? -6.545 -10.468 -10.257 1.00 57.50 113 ALA A N 1
ATOM 884 C CA . ALA A 1 113 ? -7.119 -11.803 -10.396 1.00 57.50 113 ALA A CA 1
ATOM 885 C C . ALA A 1 113 ? -6.130 -12.896 -9.947 1.00 57.50 113 ALA A C 1
ATOM 887 O O . ALA A 1 113 ? -6.478 -13.732 -9.115 1.00 57.50 113 ALA A O 1
ATOM 888 N N . ASP A 1 114 ? -4.871 -12.824 -10.397 1.00 50.31 114 ASP A N 1
ATOM 889 C CA . ASP A 1 114 ? -3.828 -13.800 -10.057 1.00 50.31 114 ASP A CA 1
ATOM 890 C C . ASP A 1 114 ? -3.379 -13.711 -8.586 1.00 50.31 114 ASP A C 1
ATOM 892 O O . ASP A 1 114 ? -3.107 -14.742 -7.973 1.00 50.31 114 ASP A O 1
ATOM 896 N N . LYS A 1 115 ? -3.289 -12.510 -7.986 1.00 51.22 115 LYS A N 1
ATOM 897 C CA . LYS A 1 115 ? -2.823 -12.346 -6.590 1.00 51.22 115 LYS A CA 1
ATOM 898 C C . LYS A 1 115 ? -3.916 -12.556 -5.542 1.00 51.22 115 LYS A C 1
ATOM 900 O O . LYS A 1 115 ? -3.580 -12.837 -4.396 1.00 51.22 115 LYS A O 1
ATOM 905 N N . PHE A 1 116 ? -5.193 -12.396 -5.897 1.00 50.66 116 PHE A N 1
ATOM 906 C CA . PHE A 1 116 ? -6.298 -12.398 -4.928 1.00 50.66 116 PHE A CA 1
ATOM 907 C C . PHE A 1 116 ? -7.403 -13.421 -5.230 1.00 50.66 116 PHE A C 1
ATOM 909 O O . PHE A 1 116 ? -8.346 -13.523 -4.447 1.00 50.66 116 PHE A O 1
ATOM 916 N N . GLY A 1 117 ? -7.307 -14.182 -6.327 1.00 47.19 117 GLY A N 1
ATOM 917 C CA . GLY A 1 117 ? -8.298 -15.201 -6.695 1.00 47.19 117 GLY A CA 1
ATOM 918 C C . GLY A 1 117 ? -9.682 -14.625 -7.009 1.00 47.19 1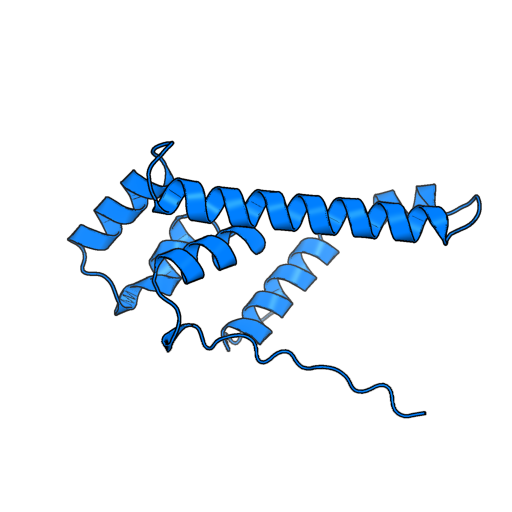17 GLY A C 1
ATOM 919 O O . GLY A 1 117 ? -10.690 -15.295 -6.801 1.00 47.19 117 GLY A O 1
ATOM 920 N N . LEU A 1 118 ? -9.742 -13.365 -7.445 1.00 46.34 118 LEU A N 1
ATOM 921 C CA . LEU A 1 118 ? -10.986 -12.700 -7.820 1.00 46.34 118 LEU A CA 1
ATOM 922 C C . LEU A 1 118 ? -11.287 -13.015 -9.291 1.00 46.34 118 LEU A C 1
ATOM 924 O O . LEU A 1 118 ? -10.534 -12.594 -10.167 1.00 46.34 118 LEU A O 1
ATOM 928 N N . GLU A 1 119 ? -12.379 -13.736 -9.559 1.00 47.16 119 GLU A N 1
ATOM 929 C CA . GLU A 1 119 ? -12.964 -13.798 -10.904 1.00 47.16 119 GLU A CA 1
ATOM 930 C C . GLU A 1 119 ? -13.458 -12.390 -11.259 1.00 47.16 119 GLU A C 1
ATOM 932 O O . GLU A 1 119 ? -14.362 -11.851 -10.618 1.00 47.16 119 GLU A O 1
ATOM 937 N N . ILE A 1 120 ? -12.797 -11.754 -12.226 1.00 46.22 120 ILE A N 1
ATOM 938 C CA . ILE A 1 120 ? -13.253 -10.499 -12.819 1.00 46.22 120 ILE A CA 1
ATOM 939 C C . ILE A 1 120 ? -13.905 -10.894 -14.144 1.00 46.22 120 ILE A C 1
ATOM 941 O O . ILE A 1 120 ? -13.191 -11.260 -15.074 1.00 46.22 120 ILE A O 1
ATOM 945 N N . ASP A 1 121 ? -15.239 -10.883 -14.191 1.00 43.94 121 ASP A N 1
ATOM 946 C CA . ASP A 1 121 ? -15.989 -10.996 -15.447 1.00 43.94 121 ASP A CA 1
ATOM 947 C C . ASP A 1 121 ? -15.695 -9.762 -16.322 1.00 43.94 121 ASP A C 1
ATOM 949 O O . ASP A 1 121 ? -15.704 -8.632 -15.819 1.00 43.94 121 ASP A O 1
ATOM 953 N N . ASP A 1 122 ? -15.393 -10.019 -17.601 1.00 40.44 122 ASP A N 1
ATOM 954 C CA . ASP A 1 122 ? -15.049 -9.039 -18.650 1.00 40.44 122 ASP A CA 1
ATOM 955 C C . ASP A 1 122 ? -16.126 -7.958 -18.884 1.00 40.44 122 ASP A C 1
ATOM 957 O O . ASP A 1 122 ? -17.340 -8.283 -18.890 1.00 40.44 122 ASP A O 1
#

pLDDT: mean 73.86, std 21.5, range [31.94, 98.31]

Radius of gyration: 17.36 Å; chains: 1; bounding box: 36×37×47 Å

Sequence (122 aa):
MEIQKTNEAVPNISEMTDLEVIEACGRLKFSISQIVALLRYRLTVQDKNQLIINLKTPCTAEYEAYETGYVQADFELQRSLHAQAMTGGKGSKDALDGLNEEQRRQVINKALADKFGLEIDD

Foldseek 3Di:
DDDPPPPVPDDQVVVDDLLLLLLQCLLLVHDLVVSCVVCVVVDDPVRSVVLSVQCVDPPRSSVCSSPNSNVVNVVVVVVVLVVVVVVDPDPVPVVVVPCPPPVSVVVSVVCCCVNPVDPDDD